Protein AF-A0A5E6NRL9-F1 (afdb_monomer)

Radius of gyration: 18.1 Å; Cα contacts (8 Å, |Δi|>4): 148; chains: 1; bounding box: 45×31×45 Å

Structure (mmCIF, N/CA/C/O backbone):
data_AF-A0A5E6NRL9-F1
#
_entry.id   AF-A0A5E6NRL9-F1
#
loop_
_atom_site.group_PDB
_atom_site.id
_atom_site.type_symbol
_atom_site.label_atom_id
_atom_site.label_alt_id
_atom_site.label_comp_id
_atom_site.label_asym_id
_atom_site.label_entity_id
_atom_site.label_seq_id
_atom_site.pdbx_PDB_ins_code
_atom_site.Cartn_x
_atom_site.Cartn_y
_atom_site.Cartn_z
_atom_site.occupancy
_atom_site.B_iso_or_equiv
_atom_site.auth_seq_id
_atom_site.auth_comp_id
_atom_site.auth_asym_id
_atom_site.auth_atom_id
_atom_site.pdbx_PDB_model_num
ATOM 1 N N . MET A 1 1 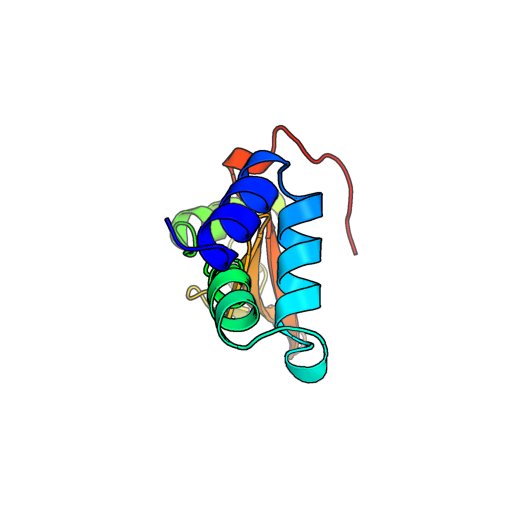? 22.964 -1.434 -18.202 1.00 77.75 1 MET A N 1
ATOM 2 C CA . MET A 1 1 ? 21.501 -1.537 -18.072 1.00 77.75 1 MET A CA 1
ATOM 3 C C . MET A 1 1 ? 20.919 -2.406 -19.168 1.00 77.75 1 MET A C 1
ATOM 5 O O . MET A 1 1 ? 21.261 -2.207 -20.337 1.00 77.75 1 MET A O 1
ATOM 9 N N . THR A 1 2 ? 20.043 -3.341 -18.809 1.00 93.50 2 THR A N 1
ATOM 10 C CA . THR A 1 2 ? 19.304 -4.165 -19.784 1.00 93.50 2 THR A CA 1
ATOM 11 C C . THR A 1 2 ? 18.222 -3.332 -20.488 1.00 93.50 2 THR A C 1
ATOM 13 O O . THR A 1 2 ? 17.948 -2.194 -20.101 1.00 93.50 2 THR A O 1
ATOM 16 N N . ARG A 1 3 ? 17.612 -3.848 -21.566 1.00 94.38 3 ARG A N 1
ATOM 17 C CA . ARG A 1 3 ? 16.513 -3.126 -22.239 1.00 94.38 3 ARG A CA 1
ATOM 18 C C . ARG A 1 3 ? 15.262 -3.028 -21.360 1.00 94.38 3 ARG A C 1
ATOM 20 O O . ARG A 1 3 ? 14.670 -1.957 -21.316 1.00 94.38 3 ARG A O 1
ATOM 27 N N . GLY A 1 4 ? 14.914 -4.096 -20.637 1.00 94.06 4 GLY A N 1
ATOM 28 C CA . GLY A 1 4 ? 13.790 -4.100 -19.698 1.00 94.06 4 GLY A CA 1
ATOM 29 C C . GLY A 1 4 ? 14.001 -3.096 -18.568 1.00 94.06 4 GLY A C 1
ATOM 30 O O . GLY A 1 4 ? 13.107 -2.316 -18.266 1.00 94.06 4 GLY A O 1
ATOM 31 N N . GLU A 1 5 ? 15.223 -3.019 -18.036 1.00 94.62 5 GLU A N 1
ATOM 32 C CA . GLU A 1 5 ? 15.581 -2.068 -16.983 1.00 94.62 5 GLU A CA 1
ATOM 33 C C . GLU A 1 5 ? 15.476 -0.613 -17.468 1.00 94.62 5 GLU A C 1
ATOM 35 O O . GLU A 1 5 ? 14.954 0.236 -16.752 1.00 94.62 5 GLU A O 1
ATOM 40 N N . ARG A 1 6 ? 15.899 -0.317 -18.709 1.00 95.62 6 ARG A N 1
ATOM 41 C CA . ARG A 1 6 ? 15.716 1.020 -19.308 1.00 95.62 6 ARG A CA 1
ATOM 42 C C . ARG A 1 6 ? 14.242 1.393 -19.457 1.00 95.62 6 ARG A C 1
ATOM 44 O O . ARG A 1 6 ? 13.888 2.534 -19.188 1.00 95.62 6 ARG A O 1
ATOM 51 N N . ILE A 1 7 ? 13.397 0.452 -19.882 1.00 94.62 7 ILE A N 1
ATOM 52 C CA . ILE A 1 7 ? 11.949 0.679 -20.008 1.00 94.62 7 ILE A CA 1
ATOM 53 C C . ILE A 1 7 ? 11.336 0.914 -18.625 1.00 94.62 7 ILE A C 1
ATOM 55 O O . ILE A 1 7 ? 10.586 1.870 -18.456 1.00 94.62 7 ILE A O 1
ATOM 59 N N . ARG A 1 8 ? 11.687 0.091 -17.629 1.00 93.94 8 ARG A N 1
ATOM 60 C CA . ARG A 1 8 ? 11.220 0.237 -16.246 1.00 93.94 8 ARG A CA 1
ATOM 61 C C . ARG A 1 8 ? 11.557 1.618 -15.681 1.00 93.94 8 ARG A C 1
ATOM 63 O O . ARG A 1 8 ? 10.650 2.311 -15.237 1.00 93.94 8 ARG A O 1
ATOM 70 N N . LEU A 1 9 ? 12.826 2.032 -15.752 1.00 92.25 9 LEU A N 1
ATOM 71 C CA . LEU A 1 9 ? 13.254 3.340 -15.243 1.00 92.25 9 LEU A CA 1
ATOM 72 C C . LEU A 1 9 ? 12.584 4.499 -15.989 1.00 92.25 9 LEU A C 1
ATOM 74 O O . LEU A 1 9 ? 12.197 5.473 -15.355 1.00 92.25 9 LEU A O 1
ATOM 78 N N . ALA A 1 10 ? 12.381 4.385 -17.305 1.00 94.25 10 ALA A N 1
ATOM 79 C CA . ALA A 1 10 ? 11.649 5.402 -18.058 1.00 94.25 10 ALA A CA 1
ATOM 80 C C . ALA A 1 10 ? 10.188 5.525 -17.586 1.00 94.25 10 ALA A C 1
ATOM 82 O O . ALA A 1 10 ? 9.674 6.631 -17.460 1.00 94.25 10 ALA A O 1
ATOM 83 N N . LEU A 1 11 ? 9.512 4.408 -17.289 1.00 91.62 11 LEU A N 1
ATOM 84 C CA . LEU A 1 11 ? 8.148 4.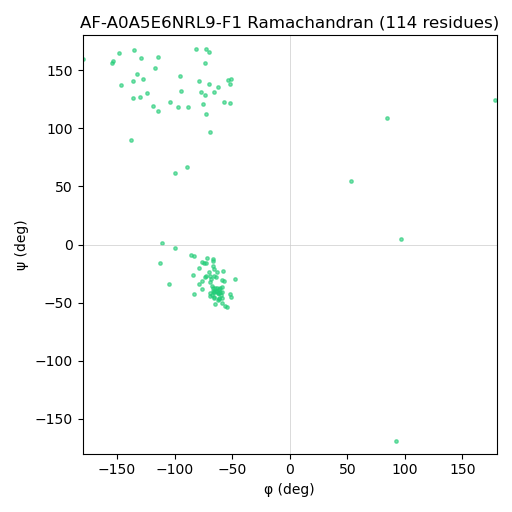430 -16.747 1.00 91.62 11 LEU A CA 1
ATOM 85 C C . LEU A 1 11 ? 8.093 5.021 -15.329 1.00 91.62 11 LEU A C 1
ATOM 87 O O . LEU A 1 11 ? 7.131 5.715 -15.010 1.00 91.62 11 LEU A O 1
ATOM 91 N N . GLU A 1 12 ? 9.112 4.775 -14.501 1.00 86.81 12 GLU A N 1
ATOM 92 C CA . GLU A 1 12 ? 9.256 5.390 -13.173 1.00 86.81 12 GLU A CA 1
ATOM 93 C C . GLU A 1 12 ? 9.476 6.906 -13.270 1.00 86.81 12 GLU A C 1
ATOM 95 O O . GLU A 1 12 ? 8.805 7.666 -12.573 1.00 86.81 12 GLU A O 1
ATOM 100 N N . GLU A 1 13 ? 10.355 7.352 -14.171 1.00 84.31 13 GLU A N 1
ATOM 101 C CA . GLU A 1 13 ? 10.665 8.769 -14.396 1.00 84.31 13 GLU A CA 1
ATOM 102 C C . GLU A 1 13 ? 9.457 9.552 -14.939 1.00 84.31 13 GLU A C 1
ATOM 104 O O . GLU A 1 13 ? 9.212 10.688 -14.533 1.00 84.31 13 GLU A O 1
ATOM 109 N N . LEU A 1 14 ? 8.650 8.930 -15.805 1.00 87.56 14 LEU A N 1
ATOM 110 C CA . LEU A 1 14 ? 7.406 9.509 -16.326 1.00 87.56 14 LEU A CA 1
ATOM 111 C C . LEU A 1 14 ? 6.277 9.578 -15.276 1.00 87.56 14 LEU A C 1
ATOM 113 O O . LEU A 1 14 ? 5.261 10.244 -15.495 1.00 87.56 14 LEU A O 1
ATOM 117 N N . GLY A 1 15 ? 6.445 8.911 -14.133 1.00 78.00 15 GLY A N 1
ATOM 118 C CA . GLY A 1 15 ? 5.603 9.069 -12.955 1.00 78.00 15 GLY A CA 1
ATOM 119 C C . GLY A 1 15 ? 4.414 8.098 -12.838 1.00 78.00 15 GLY A C 1
ATOM 120 O O . GLY A 1 15 ? 4.291 7.120 -13.580 1.00 78.00 15 GLY A O 1
ATOM 121 N N . PRO A 1 16 ? 3.491 8.352 -11.886 1.00 78.44 16 PRO A N 1
ATOM 122 C CA . PRO A 1 16 ? 2.541 7.350 -11.380 1.00 78.44 16 PRO A CA 1
ATOM 123 C C . PRO A 1 16 ? 1.606 6.719 -12.419 1.00 78.44 16 PRO A C 1
ATOM 125 O O . PRO A 1 16 ? 1.199 5.566 -12.271 1.00 78.44 16 PRO A O 1
ATOM 128 N N . ILE A 1 17 ? 1.246 7.463 -13.468 1.00 84.50 17 ILE A N 1
ATOM 129 C CA . ILE A 1 17 ? 0.390 6.959 -14.552 1.00 84.50 17 ILE A CA 1
ATOM 130 C C . ILE A 1 17 ? 1.131 5.879 -15.353 1.00 84.50 17 ILE A C 1
ATOM 132 O O . ILE A 1 17 ? 0.566 4.824 -15.643 1.00 84.50 17 ILE A O 1
ATOM 136 N N . PHE A 1 18 ? 2.406 6.112 -15.665 1.00 88.38 18 PHE A N 1
ATOM 137 C CA . PHE A 1 18 ? 3.234 5.193 -16.442 1.00 88.38 18 PHE A CA 1
ATOM 138 C C . PHE A 1 18 ? 3.699 3.991 -15.618 1.00 88.38 18 PHE A C 1
ATOM 140 O O . PHE A 1 18 ? 3.759 2.882 -16.149 1.00 88.38 18 PHE A O 1
ATOM 147 N N . ILE A 1 19 ? 3.898 4.165 -14.309 1.00 85.19 19 ILE A N 1
ATOM 148 C CA . ILE A 1 19 ? 4.098 3.048 -13.376 1.00 85.19 19 ILE A CA 1
ATOM 149 C C . ILE A 1 19 ? 2.885 2.104 -13.411 1.00 85.19 19 ILE A C 1
ATOM 151 O O . ILE A 1 19 ? 3.053 0.909 -13.643 1.00 85.19 19 ILE A O 1
ATOM 155 N N . LYS A 1 20 ? 1.654 2.625 -13.283 1.00 85.38 20 LYS A N 1
ATOM 156 C CA . LYS A 1 20 ? 0.419 1.815 -13.381 1.00 85.38 20 LYS A CA 1
ATOM 157 C C . LYS A 1 20 ? 0.256 1.127 -14.735 1.00 85.38 20 LYS A C 1
ATOM 159 O O . LYS A 1 20 ? -0.211 -0.012 -14.806 1.00 85.38 20 LYS A O 1
ATOM 164 N N . PHE A 1 21 ? 0.644 1.801 -15.813 1.00 90.75 21 PHE A N 1
ATOM 165 C CA . PHE A 1 21 ? 0.661 1.197 -17.141 1.00 90.75 21 PHE A CA 1
ATOM 166 C C . PHE A 1 21 ? 1.639 0.015 -17.210 1.00 90.75 21 PHE A C 1
ATOM 168 O O . PHE A 1 21 ? 1.256 -1.072 -17.642 1.00 90.75 21 PHE A O 1
ATOM 175 N N . GLY A 1 22 ? 2.865 0.189 -16.710 1.00 92.44 22 GLY A N 1
ATOM 176 C CA . GLY A 1 22 ? 3.865 -0.875 -16.624 1.00 92.44 22 GLY A CA 1
ATOM 177 C C . GLY A 1 22 ? 3.422 -2.050 -15.752 1.00 92.44 22 GLY A C 1
ATOM 178 O O . GLY A 1 22 ? 3.581 -3.199 -16.158 1.00 92.44 22 GLY A O 1
ATOM 179 N N . GLN A 1 23 ? 2.778 -1.776 -14.614 1.00 90.00 23 GLN A N 1
ATOM 180 C CA . GLN A 1 23 ? 2.154 -2.794 -13.763 1.00 90.00 23 GLN A CA 1
ATOM 181 C C . GLN A 1 23 ? 1.087 -3.591 -14.523 1.00 90.00 23 GLN A C 1
ATOM 183 O O . GLN A 1 23 ? 1.066 -4.817 -14.479 1.00 90.00 23 GLN A O 1
ATOM 188 N N . THR A 1 24 ? 0.209 -2.906 -15.259 1.00 91.25 24 THR A N 1
ATOM 189 C CA . THR A 1 24 ? -0.840 -3.565 -16.050 1.00 91.25 24 THR A CA 1
ATOM 190 C C . THR A 1 24 ? -0.220 -4.469 -17.115 1.00 91.25 24 THR A C 1
ATOM 192 O O . THR A 1 24 ? -0.591 -5.637 -17.230 1.00 91.25 24 THR A O 1
ATOM 195 N N . LEU A 1 25 ? 0.780 -3.969 -17.846 1.00 92.31 25 LEU A N 1
ATOM 196 C CA . LEU A 1 25 ? 1.510 -4.752 -18.843 1.00 92.31 25 LEU A CA 1
ATOM 197 C C . LEU A 1 25 ? 2.232 -5.961 -18.240 1.00 92.31 25 LEU A C 1
ATOM 199 O O . LEU A 1 25 ? 2.224 -7.026 -18.851 1.00 92.31 25 LEU A O 1
ATOM 203 N N . SER A 1 26 ? 2.806 -5.847 -17.039 1.00 90.50 26 SER A N 1
ATOM 204 C CA . SER A 1 26 ? 3.550 -6.953 -16.423 1.00 90.50 26 SER A CA 1
ATOM 205 C C . SER A 1 26 ? 2.669 -8.156 -16.061 1.00 90.50 26 SER A C 1
ATOM 207 O O . SER A 1 26 ? 3.191 -9.251 -15.856 1.00 90.50 26 SER A O 1
ATOM 209 N N . THR A 1 27 ? 1.345 -7.975 -15.975 1.00 88.62 27 THR A N 1
ATOM 210 C CA . THR A 1 27 ? 0.380 -9.076 -15.791 1.00 88.62 27 THR A CA 1
ATOM 211 C C . THR A 1 27 ? 0.088 -9.835 -17.089 1.00 88.62 27 THR A C 1
ATOM 213 O O . THR A 1 27 ? -0.333 -10.988 -17.053 1.00 88.62 27 THR A O 1
ATOM 216 N N . ARG A 1 28 ? 0.362 -9.219 -18.246 1.00 91.88 28 ARG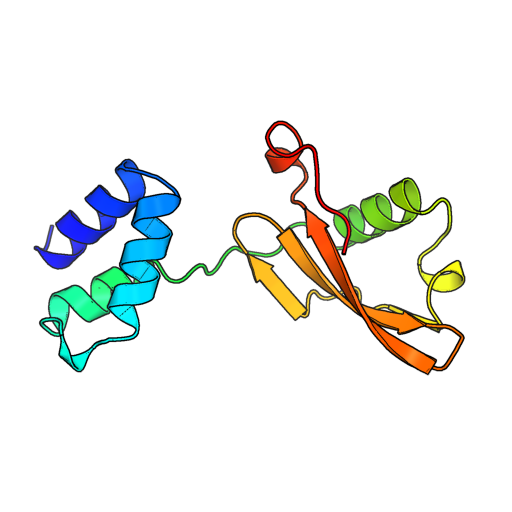 A N 1
ATOM 217 C CA . ARG A 1 28 ? 0.191 -9.787 -19.589 1.00 91.88 28 ARG A CA 1
ATOM 218 C C . ARG A 1 28 ? 1.519 -10.293 -20.137 1.00 91.88 28 ARG A C 1
ATOM 220 O O . ARG A 1 28 ? 2.022 -9.822 -21.156 1.00 91.88 28 ARG A O 1
ATOM 227 N N . ARG A 1 29 ? 2.099 -11.268 -19.433 1.00 83.44 29 ARG A N 1
ATOM 228 C CA . ARG A 1 29 ? 3.386 -11.891 -19.793 1.00 83.44 29 ARG A CA 1
ATOM 229 C C . ARG A 1 29 ? 3.389 -12.519 -21.189 1.00 83.44 29 ARG A C 1
ATOM 231 O O . ARG A 1 29 ? 4.444 -12.636 -21.792 1.00 83.44 29 ARG A O 1
ATOM 238 N N . ASP A 1 30 ? 2.219 -12.858 -21.719 1.00 91.31 30 ASP A N 1
ATOM 239 C CA . ASP A 1 30 ? 2.017 -13.336 -23.089 1.00 91.31 30 ASP A CA 1
ATOM 240 C C . ASP A 1 30 ? 2.321 -12.281 -24.169 1.00 91.31 30 ASP A C 1
ATOM 242 O O . ASP A 1 30 ? 2.584 -12.635 -25.316 1.00 91.31 30 ASP A O 1
ATOM 246 N N . LEU A 1 31 ? 2.299 -10.991 -23.816 1.00 89.50 31 LEU A N 1
ATOM 247 C CA . LEU A 1 31 ? 2.508 -9.871 -24.740 1.00 89.50 31 LEU A CA 1
ATOM 248 C C . LEU A 1 31 ? 3.927 -9.290 -24.692 1.00 89.50 31 LEU A C 1
ATOM 250 O O . LEU A 1 31 ? 4.232 -8.360 -25.442 1.00 89.50 31 LEU A O 1
ATOM 254 N N . LEU A 1 32 ? 4.787 -9.794 -23.806 1.00 92.19 32 LEU A N 1
ATOM 255 C CA . LEU A 1 32 ? 6.102 -9.221 -23.540 1.00 92.19 32 LEU A CA 1
ATOM 256 C C . LEU A 1 32 ? 7.198 -10.281 -23.671 1.00 92.19 32 LEU A C 1
ATOM 258 O O . LEU A 1 32 ? 7.018 -11.410 -23.220 1.00 92.19 32 LEU A O 1
ATOM 262 N N . PRO A 1 33 ? 8.374 -9.918 -24.208 1.00 93.81 33 PRO A N 1
ATOM 263 C CA . PRO A 1 33 ? 9.580 -10.703 -23.993 1.00 93.81 33 PRO A CA 1
ATOM 264 C C . PRO A 1 33 ? 9.827 -10.921 -22.495 1.00 93.81 33 PRO A C 1
ATOM 266 O O . PRO A 1 33 ? 9.624 -10.001 -21.698 1.00 93.81 33 PRO A O 1
ATOM 269 N N . GLU A 1 34 ? 10.292 -12.115 -22.129 1.00 91.56 34 GLU A N 1
ATOM 270 C CA . GLU A 1 34 ? 10.496 -12.540 -20.736 1.00 91.56 34 GLU A CA 1
ATOM 271 C C . GLU A 1 34 ? 11.325 -11.528 -19.929 1.00 91.56 34 GLU A C 1
ATOM 273 O O . GLU A 1 34 ? 10.902 -11.086 -18.862 1.00 91.56 34 GLU A O 1
ATOM 278 N N . ASP A 1 35 ? 12.424 -11.040 -20.510 1.00 93.06 35 ASP A N 1
ATOM 279 C CA . ASP A 1 35 ? 13.325 -10.066 -19.888 1.00 93.06 35 ASP A CA 1
ATOM 280 C C . ASP A 1 35 ? 12.677 -8.696 -19.621 1.00 93.06 35 ASP A C 1
ATOM 282 O O . ASP A 1 35 ? 13.080 -7.980 -18.706 1.00 93.06 35 ASP A O 1
ATOM 286 N N . ILE A 1 36 ? 11.672 -8.310 -20.413 1.00 94.12 36 ILE A N 1
ATOM 287 C CA . ILE A 1 36 ? 10.906 -7.075 -20.200 1.00 94.12 36 ILE A CA 1
ATOM 288 C C . ILE A 1 36 ? 9.807 -7.323 -19.167 1.00 94.12 36 ILE A C 1
ATOM 290 O O . ILE A 1 36 ? 9.614 -6.494 -18.282 1.00 94.12 36 ILE A O 1
ATOM 294 N N . GLY A 1 37 ? 9.110 -8.458 -19.252 1.00 93.19 37 GLY A N 1
ATOM 295 C CA . GLY A 1 37 ? 8.074 -8.839 -18.292 1.00 93.19 37 GLY A CA 1
ATOM 296 C C . GLY A 1 37 ? 8.602 -8.937 -16.859 1.00 93.19 37 GLY A C 1
ATOM 297 O O . GLY A 1 37 ? 7.943 -8.459 -15.937 1.00 93.19 37 GLY A O 1
ATOM 298 N N . ASP A 1 38 ? 9.804 -9.487 -16.676 1.00 92.62 38 ASP A N 1
ATOM 299 C CA . ASP A 1 38 ? 10.475 -9.562 -15.373 1.00 92.62 38 ASP A CA 1
ATOM 300 C C . ASP A 1 38 ? 10.845 -8.193 -14.810 1.00 92.62 38 ASP A C 1
ATOM 302 O O . ASP A 1 38 ? 10.653 -7.939 -13.622 1.00 92.62 38 ASP A O 1
ATOM 306 N N . GLU A 1 39 ? 11.336 -7.283 -15.648 1.00 94.06 39 GLU A N 1
ATOM 307 C CA . GLU A 1 39 ? 11.643 -5.924 -15.206 1.00 94.06 39 GLU A CA 1
ATOM 308 C C . GLU A 1 39 ? 10.366 -5.142 -14.886 1.00 94.06 39 GLU A C 1
ATOM 310 O O . GLU A 1 39 ? 10.283 -4.521 -13.831 1.00 94.06 39 GLU A O 1
ATOM 315 N N . LEU A 1 40 ? 9.323 -5.218 -15.718 1.00 92.31 40 LEU A N 1
ATOM 316 C CA . LEU A 1 40 ? 8.051 -4.552 -15.420 1.00 92.31 40 LEU A CA 1
ATOM 317 C C . LEU A 1 40 ? 7.352 -5.143 -14.189 1.00 92.31 40 LEU A C 1
ATOM 319 O O . LEU A 1 40 ? 6.646 -4.417 -13.496 1.00 92.31 40 LEU A O 1
ATOM 323 N N . ALA A 1 41 ? 7.572 -6.419 -13.862 1.00 90.00 41 ALA A N 1
ATOM 324 C CA . ALA A 1 41 ? 7.058 -7.007 -12.626 1.00 90.00 41 ALA A CA 1
ATOM 325 C C . ALA A 1 41 ? 7.647 -6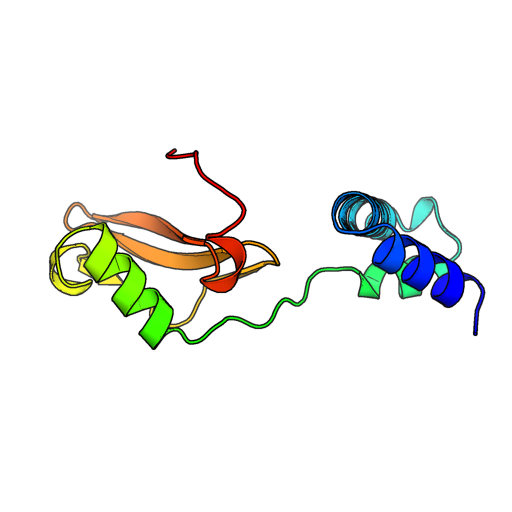.343 -11.371 1.00 90.00 41 ALA A C 1
ATOM 327 O O . ALA A 1 41 ? 6.992 -6.329 -10.336 1.00 90.00 41 ALA A O 1
ATOM 328 N N . LYS A 1 42 ? 8.830 -5.722 -11.460 1.00 89.06 42 LYS A N 1
ATOM 329 C CA . LYS A 1 42 ? 9.411 -4.932 -10.360 1.00 89.06 42 LYS A CA 1
ATOM 330 C C . LYS A 1 42 ? 8.703 -3.593 -10.140 1.00 89.06 42 LYS A C 1
ATOM 332 O O . LYS A 1 42 ? 8.894 -2.992 -9.093 1.00 89.06 42 LYS A O 1
ATOM 337 N N . LEU A 1 43 ? 7.892 -3.130 -11.101 1.00 85.44 43 LEU A N 1
ATOM 338 C CA . LEU A 1 43 ? 7.007 -1.975 -10.905 1.00 85.44 43 LEU A CA 1
ATOM 339 C C . LEU A 1 43 ? 5.805 -2.316 -10.032 1.00 85.44 43 LEU A C 1
ATOM 341 O O . LEU A 1 43 ? 5.107 -1.396 -9.605 1.00 85.44 43 LEU A O 1
ATOM 345 N N . GLN A 1 44 ? 5.508 -3.605 -9.824 1.00 83.12 44 GLN A N 1
ATOM 346 C CA . GLN A 1 44 ? 4.442 -4.002 -8.914 1.00 83.12 44 GLN A CA 1
ATOM 347 C C . GLN A 1 44 ? 4.737 -3.410 -7.543 1.00 83.12 44 GLN A C 1
ATOM 349 O O . GLN A 1 44 ? 5.821 -3.579 -6.990 1.00 83.12 44 GLN A O 1
ATOM 354 N N . ASP A 1 45 ? 3.774 -2.633 -7.059 1.00 67.94 45 ASP A N 1
ATOM 355 C CA . ASP A 1 45 ? 3.937 -1.772 -5.899 1.00 67.94 45 ASP A CA 1
ATOM 356 C C . ASP A 1 45 ? 4.061 -2.648 -4.647 1.00 67.94 45 ASP A C 1
ATOM 358 O O . ASP A 1 45 ? 3.065 -3.0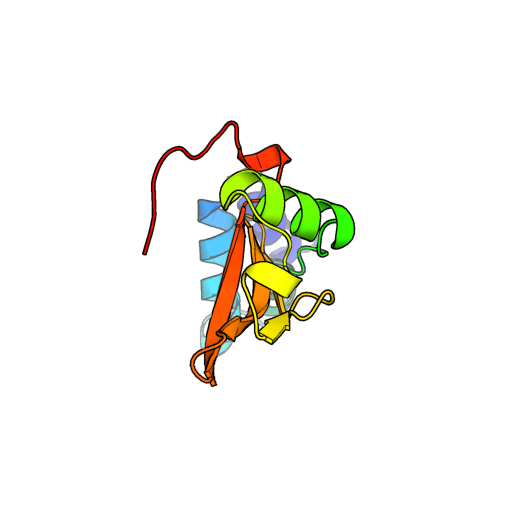80 -4.075 1.00 67.94 45 ASP A O 1
ATOM 362 N N . SER A 1 46 ? 5.284 -2.925 -4.205 1.00 61.31 46 SER A N 1
ATOM 363 C CA . SER A 1 46 ? 5.540 -3.331 -2.826 1.00 61.31 46 SER A CA 1
ATOM 364 C C . SER A 1 46 ? 5.787 -2.065 -2.015 1.00 61.31 46 SER A C 1
ATOM 366 O O . SER A 1 46 ? 6.911 -1.791 -1.593 1.00 61.31 46 SER A O 1
ATOM 368 N N . CYS A 1 47 ? 4.746 -1.243 -1.862 1.00 68.94 47 CYS A N 1
ATOM 369 C CA . CYS A 1 47 ? 4.836 -0.051 -1.035 1.00 68.94 47 CYS A CA 1
ATOM 370 C C . CYS A 1 47 ? 4.850 -0.506 0.428 1.00 68.94 47 CYS A C 1
ATOM 372 O O . CYS A 1 47 ? 3.841 -1.042 0.889 1.00 68.94 47 CYS A O 1
ATOM 374 N N . PRO A 1 48 ? 5.954 -0.340 1.174 1.00 78.38 48 PRO A N 1
ATOM 375 C CA . PRO A 1 48 ? 5.988 -0.760 2.567 1.00 78.38 48 PRO A CA 1
ATOM 376 C C . PRO A 1 48 ? 4.949 0.037 3.346 1.00 78.38 48 PRO A C 1
ATOM 378 O O . PRO A 1 48 ? 4.844 1.251 3.158 1.00 78.38 48 PRO A O 1
ATOM 381 N N . ALA A 1 49 ? 4.177 -0.628 4.205 1.00 86.31 49 ALA A N 1
ATOM 382 C CA . ALA A 1 49 ? 3.246 0.057 5.090 1.00 86.31 49 ALA A CA 1
ATOM 383 C C . ALA A 1 49 ? 3.945 1.190 5.854 1.00 86.31 49 ALA A C 1
ATOM 385 O O . ALA A 1 49 ? 5.115 1.077 6.221 1.00 86.31 49 ALA A O 1
ATOM 386 N N . PHE A 1 50 ? 3.232 2.299 6.039 1.00 88.62 50 PHE A N 1
ATOM 387 C CA . PHE A 1 50 ? 3.687 3.313 6.978 1.00 88.62 50 PHE A CA 1
ATOM 388 C C . PHE A 1 50 ? 3.283 2.891 8.393 1.00 88.62 50 PHE A C 1
ATOM 390 O O . PHE A 1 50 ? 2.515 1.945 8.573 1.00 88.62 50 PHE A O 1
ATOM 397 N N . ASP A 1 51 ? 3.830 3.578 9.391 1.00 93.94 51 ASP A N 1
ATOM 398 C CA . ASP A 1 51 ? 3.660 3.207 10.792 1.00 93.94 51 ASP A CA 1
ATOM 399 C C . ASP A 1 51 ? 2.178 3.019 11.175 1.00 93.94 51 ASP A C 1
ATOM 401 O O . ASP A 1 51 ? 1.345 3.917 11.019 1.00 93.94 51 ASP A O 1
ATOM 405 N N . SER A 1 52 ? 1.836 1.827 11.667 1.00 93.25 52 SER A N 1
ATOM 406 C CA . SER A 1 52 ? 0.451 1.468 11.986 1.00 93.25 52 SER A CA 1
ATOM 407 C C . SER A 1 52 ? -0.098 2.229 13.190 1.00 93.25 52 SER A C 1
ATOM 409 O O . SER A 1 52 ? -1.305 2.460 13.267 1.00 93.25 52 SER A O 1
ATOM 411 N N . ILE A 1 53 ? 0.764 2.665 14.115 1.00 95.62 53 ILE A N 1
ATOM 412 C CA . ILE A 1 53 ? 0.351 3.503 15.247 1.00 95.62 53 ILE A CA 1
ATOM 413 C C . ILE A 1 53 ? -0.043 4.894 14.742 1.00 95.62 53 ILE A C 1
ATOM 415 O O . ILE A 1 53 ? -1.084 5.424 15.132 1.00 95.62 53 ILE A O 1
ATOM 419 N N . GLN A 1 54 ? 0.724 5.452 13.805 1.00 94.44 54 GLN A N 1
ATOM 420 C CA . GLN A 1 54 ? 0.368 6.677 13.101 1.00 94.44 54 GLN A CA 1
ATOM 421 C C . GLN A 1 54 ? -0.955 6.515 12.339 1.00 94.44 54 GLN A C 1
ATOM 423 O O . GLN A 1 54 ? -1.811 7.396 12.415 1.00 94.44 54 GLN A O 1
ATOM 428 N N . ALA A 1 55 ? -1.161 5.391 11.647 1.00 92.00 55 ALA A N 1
ATOM 429 C CA . ALA A 1 55 ? -2.413 5.112 10.946 1.00 92.00 55 ALA A CA 1
ATOM 430 C C . ALA A 1 55 ? -3.614 5.058 11.897 1.00 92.00 55 ALA A C 1
ATOM 432 O O . ALA A 1 55 ? -4.628 5.702 11.624 1.00 92.00 55 ALA A O 1
AT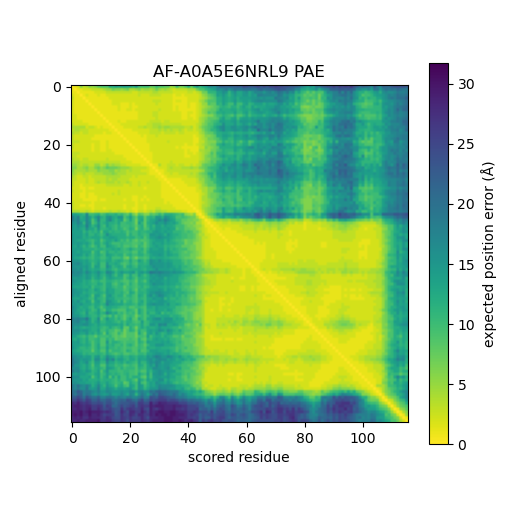OM 433 N N . LYS A 1 56 ? -3.478 4.363 13.034 1.00 93.94 56 LYS A N 1
ATOM 434 C CA . LYS A 1 56 ? -4.480 4.341 14.106 1.00 93.94 56 LYS A CA 1
ATOM 435 C C . LYS A 1 56 ? -4.812 5.761 14.565 1.00 93.94 56 LYS A C 1
ATOM 437 O O . LYS A 1 56 ? -5.969 6.162 14.487 1.00 93.94 56 LYS A O 1
ATOM 442 N N . ALA A 1 57 ? -3.806 6.556 14.928 1.00 93.69 57 ALA A N 1
ATOM 443 C CA . ALA A 1 57 ? -4.010 7.934 15.373 1.00 93.69 57 ALA A CA 1
ATOM 444 C C . ALA A 1 57 ? -4.717 8.804 14.314 1.00 93.69 57 ALA A C 1
ATOM 446 O O . ALA A 1 57 ? -5.548 9.646 14.646 1.00 93.69 57 ALA A O 1
ATOM 447 N N . MET A 1 58 ? -4.428 8.595 13.024 1.00 92.88 58 MET A N 1
ATOM 448 C CA . MET A 1 58 ? -5.102 9.301 11.929 1.00 92.88 58 MET A CA 1
ATOM 449 C C . MET A 1 58 ? -6.581 8.923 11.803 1.00 92.88 58 MET A C 1
ATOM 451 O O . MET A 1 58 ? -7.386 9.797 11.480 1.00 92.88 58 MET A O 1
ATOM 455 N N . ILE A 1 59 ? -6.939 7.655 12.026 1.00 92.38 59 ILE A N 1
ATOM 456 C CA . ILE A 1 59 ? -8.337 7.200 12.048 1.00 92.38 59 ILE A CA 1
ATOM 457 C C . ILE A 1 59 ? -9.061 7.863 13.214 1.00 92.38 59 ILE A C 1
ATOM 459 O O . ILE A 1 59 ? -10.090 8.500 13.004 1.00 92.38 59 ILE A O 1
ATOM 463 N N . GLU A 1 60 ? -8.485 7.771 14.413 1.00 93.44 60 GLU A N 1
ATOM 464 C CA . GLU A 1 60 ? -9.091 8.288 15.640 1.00 93.44 60 GLU A CA 1
ATOM 465 C C . GLU A 1 60 ? -9.310 9.802 15.568 1.00 93.44 60 GLU A C 1
ATOM 467 O O . GLU A 1 60 ? -10.386 10.296 15.894 1.00 93.44 60 GLU A O 1
ATOM 472 N N . ALA A 1 61 ? -8.333 10.537 15.031 1.00 90.25 61 ALA A N 1
ATOM 473 C CA . ALA A 1 61 ? -8.456 11.974 14.806 1.00 90.25 61 ALA A CA 1
ATOM 474 C C . ALA A 1 61 ? -9.481 12.340 13.717 1.00 90.25 61 ALA A C 1
ATOM 476 O O . ALA A 1 61 ? -10.057 13.423 13.765 1.00 90.25 61 ALA A O 1
ATOM 477 N N . SER A 1 62 ? -9.691 11.481 12.712 1.00 88.88 62 SER A N 1
ATOM 478 C CA . SER A 1 62 ? -10.627 11.763 11.611 1.00 88.88 62 SER A CA 1
ATOM 479 C C . SER A 1 62 ? -12.076 11.412 11.956 1.00 88.88 62 SER A C 1
ATOM 481 O O . SER A 1 62 ? -12.987 11.985 11.365 1.00 88.88 62 SER A O 1
ATOM 483 N N . LEU A 1 63 ? -12.283 10.462 12.872 1.00 87.25 63 LEU A N 1
ATOM 484 C CA . LEU A 1 63 ? -13.598 9.937 13.259 1.00 87.25 63 LEU A CA 1
ATOM 485 C C . LEU A 1 63 ? -14.028 10.333 14.682 1.00 87.25 63 LEU A C 1
ATOM 487 O O . LEU A 1 63 ? -15.116 9.949 15.096 1.00 87.25 63 LEU A O 1
ATOM 491 N N . ASP A 1 64 ? -13.200 11.104 15.393 1.00 90.25 64 ASP A N 1
ATOM 492 C CA . ASP A 1 64 ? -13.450 11.615 16.750 1.00 90.25 64 ASP A CA 1
ATOM 493 C C . ASP A 1 64 ? -13.812 10.509 17.761 1.00 90.25 64 ASP A C 1
ATOM 495 O O . ASP A 1 64 ? -14.848 10.531 18.423 1.00 90.25 64 ASP A O 1
ATOM 499 N N . GLY A 1 65 ? -12.950 9.493 17.858 1.00 91.25 65 GLY A N 1
ATOM 500 C CA . GLY A 1 65 ? -13.118 8.369 18.782 1.00 91.25 65 GLY A CA 1
ATOM 501 C C . GLY A 1 65 ? -11.973 7.366 18.693 1.00 91.25 65 GLY A C 1
ATOM 502 O O . GLY A 1 65 ? -11.260 7.332 17.694 1.00 91.25 65 GLY A O 1
ATOM 503 N N . THR A 1 66 ? -11.772 6.539 19.723 1.00 95.50 66 THR A N 1
ATOM 504 C CA . THR A 1 66 ? -10.730 5.498 19.680 1.00 95.50 66 THR A CA 1
ATOM 505 C C . THR A 1 66 ? -11.142 4.341 18.771 1.00 95.50 66 THR A C 1
ATOM 507 O O . THR A 1 66 ? -12.332 4.085 18.579 1.00 95.50 66 THR A O 1
ATOM 510 N N . THR A 1 67 ? -10.188 3.578 18.234 1.00 91.75 67 THR A N 1
ATOM 511 C CA . THR A 1 67 ? -10.525 2.416 17.384 1.00 91.75 67 THR A CA 1
ATOM 512 C C . THR A 1 67 ? -11.427 1.397 18.084 1.00 91.75 67 THR A C 1
ATOM 514 O O . THR A 1 67 ? -12.265 0.783 17.436 1.00 91.75 67 THR A O 1
ATOM 517 N N . GLU A 1 68 ? -11.306 1.262 19.404 1.00 94.38 68 GLU A N 1
ATOM 518 C CA . GLU A 1 68 ? -12.116 0.381 20.250 1.00 94.38 68 GLU A CA 1
ATOM 519 C C . GLU A 1 68 ? -13.542 0.918 20.459 1.00 94.38 68 GLU A C 1
ATOM 521 O O . GLU A 1 68 ? -14.479 0.151 20.668 1.00 94.38 68 GLU A O 1
ATOM 526 N N . GLN A 1 69 ? -13.729 2.240 20.403 1.00 95.19 69 GLN A N 1
ATOM 527 C CA . GLN A 1 69 ? -15.059 2.854 20.408 1.00 95.19 69 GLN A CA 1
ATOM 528 C C . GLN A 1 69 ? -15.730 2.716 19.041 1.00 95.19 69 GLN A C 1
ATOM 530 O O . GLN A 1 69 ? -16.931 2.467 18.968 1.00 95.19 69 GLN A O 1
ATOM 535 N N . LEU A 1 70 ? -14.957 2.848 17.963 1.00 91.12 70 LEU A N 1
ATOM 536 C CA . LEU A 1 70 ? -15.451 2.845 16.586 1.00 91.12 70 LEU A CA 1
ATOM 537 C C . LEU A 1 70 ? -15.741 1.431 16.054 1.00 91.12 70 LEU A C 1
ATOM 539 O O . LEU A 1 70 ? -16.683 1.243 15.282 1.00 91.12 70 LEU A O 1
ATOM 543 N N . PHE A 1 71 ? -14.960 0.435 16.476 1.00 95.94 71 PHE A N 1
ATOM 544 C CA . PHE A 1 71 ? -15.008 -0.936 15.969 1.00 95.94 71 PHE A CA 1
ATOM 545 C C . PHE A 1 71 ? -15.021 -1.953 17.115 1.00 95.94 71 PHE A C 1
ATOM 547 O O . PHE A 1 71 ? -14.379 -1.755 18.144 1.00 95.94 71 PHE A O 1
ATOM 554 N N . SER A 1 72 ? -15.708 -3.080 16.920 1.00 97.25 72 SER A N 1
ATOM 555 C CA . SER A 1 72 ? -15.646 -4.220 17.846 1.00 97.25 72 SER A CA 1
ATOM 556 C C . SER A 1 72 ? -14.312 -4.964 17.742 1.00 97.25 72 SER A C 1
ATOM 558 O O . SER A 1 72 ? -13.842 -5.554 18.715 1.00 97.25 72 SER A O 1
ATOM 560 N N . LYS A 1 73 ? -13.676 -4.903 16.568 1.00 97.06 73 LYS A N 1
ATOM 561 C CA . LYS A 1 73 ? -12.326 -5.400 16.310 1.00 97.06 73 LYS A CA 1
ATOM 562 C C . LYS A 1 73 ? -11.642 -4.504 15.280 1.00 97.06 73 LYS A C 1
ATOM 564 O O . LYS A 1 73 ? -12.253 -4.165 14.275 1.00 97.06 73 LYS A O 1
ATOM 569 N N . PHE A 1 74 ? -10.375 -4.165 15.490 1.00 95.50 74 PHE A N 1
ATOM 570 C CA . PHE A 1 74 ? -9.553 -3.439 14.520 1.00 95.50 74 PHE A CA 1
ATOM 571 C C . PHE A 1 74 ? -8.170 -4.086 14.450 1.00 95.50 74 PHE A C 1
ATOM 573 O O . PHE A 1 74 ? -7.523 -4.235 15.487 1.00 95.50 74 PHE A O 1
ATOM 580 N N . GLU A 1 75 ? -7.719 -4.469 13.254 1.00 96.81 75 GLU A N 1
ATOM 581 C CA . GLU A 1 75 ? -6.382 -5.036 13.078 1.00 96.81 75 GLU A CA 1
ATOM 582 C C . GLU A 1 75 ? -5.343 -3.945 12.836 1.00 96.81 75 GLU A C 1
ATOM 584 O O . GLU A 1 75 ? -5.379 -3.203 11.850 1.00 96.81 75 GLU A O 1
ATOM 589 N N . LEU A 1 76 ? -4.386 -3.866 13.762 1.00 95.12 76 LEU A N 1
ATOM 590 C CA . LEU A 1 76 ? -3.294 -2.903 13.688 1.00 95.12 76 LEU A CA 1
ATOM 591 C C . LEU A 1 76 ? -2.323 -3.234 12.552 1.00 95.12 76 LEU A C 1
ATOM 593 O O . LEU A 1 76 ? -1.763 -2.326 11.948 1.00 95.12 76 LEU A O 1
ATOM 597 N N . GLU A 1 77 ? -2.137 -4.511 12.232 1.00 94.75 77 GLU A N 1
ATOM 598 C CA . GLU A 1 77 ? -1.360 -4.901 11.060 1.00 94.75 77 GLU A CA 1
ATOM 599 C C . GLU A 1 77 ? -2.171 -4.631 9.781 1.00 94.75 77 GLU A C 1
ATOM 601 O O . GLU A 1 77 ? -3.334 -5.041 9.684 1.00 94.75 77 GLU A O 1
ATOM 606 N N . PRO A 1 78 ? -1.601 -3.923 8.792 1.00 92.94 78 PRO A N 1
ATOM 607 C CA . PRO A 1 78 ? -2.307 -3.610 7.563 1.00 92.94 78 PRO A CA 1
ATOM 608 C C . PRO A 1 78 ? -2.502 -4.873 6.722 1.00 92.94 78 PRO A C 1
ATOM 610 O O . PRO A 1 78 ? -1.585 -5.668 6.525 1.00 92.94 78 PRO A O 1
ATOM 613 N N . LEU A 1 79 ? -3.693 -5.010 6.143 1.00 92.12 79 LEU A N 1
ATOM 614 C CA . LEU A 1 79 ? -3.997 -6.041 5.152 1.00 92.12 79 LEU A CA 1
ATOM 615 C C . LEU A 1 79 ? -3.199 -5.823 3.862 1.00 92.12 79 LEU A C 1
ATOM 617 O O . LEU A 1 79 ? -2.744 -6.773 3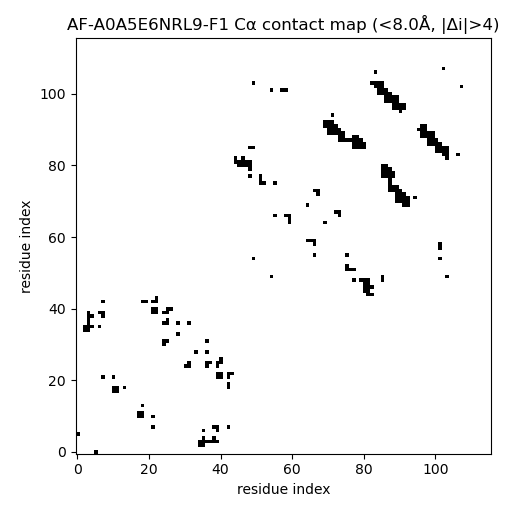.232 1.00 92.12 79 LEU A O 1
ATOM 621 N N . ALA A 1 80 ? -3.081 -4.564 3.442 1.00 86.56 80 ALA A N 1
ATOM 622 C CA . ALA A 1 80 ? -2.388 -4.184 2.222 1.00 86.56 80 ALA A CA 1
ATOM 623 C C . ALA A 1 80 ? -1.864 -2.751 2.315 1.00 86.56 80 ALA A C 1
ATOM 625 O O . ALA A 1 80 ? -2.416 -1.905 3.026 1.00 86.56 80 ALA A O 1
ATOM 626 N N . SER A 1 81 ? -0.832 -2.453 1.532 1.00 85.88 81 SER A N 1
ATOM 627 C CA . SER A 1 81 ? -0.328 -1.097 1.368 1.00 85.88 81 SER A CA 1
ATOM 628 C C . SER A 1 81 ? -0.038 -0.802 -0.094 1.00 85.88 81 SER A C 1
ATOM 630 O O . SER A 1 81 ? 0.424 -1.659 -0.842 1.00 85.88 81 SER A O 1
ATOM 632 N N . ALA A 1 82 ? -0.356 0.420 -0.498 1.00 80.44 82 ALA A N 1
ATOM 633 C CA . ALA A 1 82 ? -0.151 0.933 -1.837 1.00 80.44 82 ALA A CA 1
ATOM 634 C C . ALA A 1 82 ? 0.448 2.342 -1.765 1.00 80.44 82 ALA A C 1
ATOM 636 O O . ALA A 1 82 ? 0.433 3.012 -0.724 1.00 80.44 82 ALA A O 1
ATOM 637 N N . SER A 1 83 ? 0.919 2.823 -2.908 1.00 76.00 83 SER A N 1
ATOM 638 C CA . SER A 1 83 ? 1.490 4.159 -3.114 1.00 76.00 83 SER A CA 1
ATOM 639 C C . SER A 1 83 ? 0.673 5.325 -2.546 1.00 76.00 83 SER A C 1
ATOM 641 O O . SER A 1 83 ? 1.252 6.340 -2.173 1.00 76.00 83 SER A O 1
ATOM 643 N N . ILE A 1 84 ? -0.657 5.217 -2.456 1.00 81.56 84 ILE A N 1
ATOM 644 C CA . ILE A 1 84 ? -1.527 6.315 -1.986 1.00 81.56 84 ILE A CA 1
ATOM 645 C C . ILE A 1 84 ? -2.045 6.080 -0.567 1.00 81.56 84 ILE A C 1
ATOM 647 O O . ILE A 1 84 ? -2.261 7.031 0.183 1.00 81.56 84 ILE A O 1
ATOM 651 N N . ALA A 1 85 ? -2.294 4.831 -0.200 1.00 87.25 85 ALA A N 1
ATOM 652 C CA . ALA A 1 85 ? -2.997 4.496 1.024 1.00 87.25 85 ALA A CA 1
ATOM 653 C C . ALA A 1 85 ? -2.593 3.116 1.518 1.00 87.25 85 ALA A C 1
ATOM 655 O O . ALA A 1 85 ? -2.188 2.263 0.728 1.00 87.25 85 ALA A O 1
ATOM 656 N N . GLN A 1 86 ? -2.787 2.891 2.809 1.00 89.81 86 GLN A N 1
ATOM 657 C CA . GLN A 1 86 ? -2.777 1.555 3.382 1.00 89.81 86 GLN A CA 1
ATOM 658 C C . GLN A 1 86 ? -4.153 1.184 3.909 1.00 89.81 86 GLN A C 1
ATOM 660 O O . GLN A 1 86 ? -5.027 2.038 4.075 1.00 89.81 86 GLN A O 1
ATOM 665 N N . VAL A 1 87 ? -4.350 -0.109 4.098 1.00 92.69 87 VAL A N 1
ATOM 666 C CA . VAL A 1 87 ? -5.654 -0.715 4.291 1.00 92.69 87 VAL A CA 1
ATOM 667 C C . VAL A 1 87 ? -5.608 -1.617 5.515 1.00 92.69 87 VAL A C 1
ATOM 669 O O . VAL A 1 87 ? -4.761 -2.502 5.583 1.00 92.69 87 VAL A O 1
ATOM 672 N N . HIS A 1 88 ? -6.527 -1.412 6.453 1.00 94.25 88 HIS A N 1
ATOM 673 C CA . HIS A 1 88 ? -6.693 -2.224 7.659 1.00 94.25 88 HIS A CA 1
ATOM 674 C C . HIS A 1 88 ? -8.056 -2.909 7.643 1.00 94.25 88 HIS A C 1
ATOM 676 O O . HIS A 1 88 ? -9.009 -2.399 7.051 1.00 94.25 88 HIS A O 1
ATOM 682 N N . THR A 1 89 ? -8.151 -4.059 8.300 1.00 96.12 89 THR A N 1
ATOM 683 C CA . THR A 1 89 ? -9.431 -4.749 8.497 1.00 96.12 89 THR A CA 1
ATOM 684 C C . THR A 1 89 ? -10.020 -4.371 9.846 1.00 96.12 89 THR A C 1
ATOM 686 O O . THR A 1 89 ? -9.297 -4.146 10.818 1.00 96.12 89 THR A O 1
ATOM 689 N N . ALA A 1 90 ? -11.342 -4.281 9.903 1.00 95.12 90 ALA A N 1
ATOM 690 C CA . ALA A 1 90 ? -12.067 -4.031 11.133 1.00 95.12 90 ALA A CA 1
ATOM 691 C C . ALA A 1 90 ? -13.434 -4.719 11.101 1.00 95.12 90 ALA A C 1
ATOM 693 O O . ALA A 1 90 ? -13.916 -5.127 10.046 1.00 95.12 90 ALA A O 1
ATOM 694 N N . VAL A 1 91 ? -14.061 -4.832 12.265 1.00 96.88 91 VAL A N 1
ATOM 695 C CA . VAL A 1 91 ? -15.431 -5.315 12.423 1.00 96.88 91 VAL A CA 1
ATOM 696 C C . VAL A 1 91 ? -16.218 -4.247 13.163 1.00 96.88 91 VAL A C 1
ATOM 698 O O . VAL A 1 91 ? -15.771 -3.742 14.195 1.00 96.88 91 VAL A O 1
ATOM 701 N N . THR A 1 92 ? -17.382 -3.865 12.650 1.00 94.56 92 THR A N 1
ATOM 702 C CA . THR A 1 92 ? -18.253 -2.890 13.322 1.00 94.56 92 THR A CA 1
ATOM 703 C C . THR A 1 92 ? -18.867 -3.500 14.586 1.00 94.56 92 THR A C 1
ATOM 705 O O . THR A 1 92 ? -18.871 -4.717 14.782 1.00 94.56 92 THR A O 1
ATOM 708 N N . HIS A 1 93 ? -19.440 -2.677 15.468 1.00 93.56 93 HIS A N 1
ATOM 709 C CA . HIS A 1 93 ? -20.218 -3.189 16.612 1.00 93.56 93 HIS A CA 1
ATOM 710 C C . HIS A 1 93 ? -21.511 -3.907 16.201 1.00 93.56 93 HIS A C 1
ATOM 712 O O . HIS A 1 93 ? -22.098 -4.618 17.011 1.00 93.56 93 HIS A O 1
ATOM 718 N N . GLN A 1 94 ? -21.943 -3.747 14.946 1.00 94.50 94 GLN A N 1
ATOM 719 C CA . GLN A 1 94 ? -23.082 -4.467 14.370 1.00 94.50 94 GLN A CA 1
ATOM 720 C C . GLN A 1 94 ? -22.680 -5.838 13.796 1.00 94.50 94 GLN A C 1
ATOM 722 O O . GLN A 1 94 ? -23.553 -6.647 13.495 1.00 94.50 94 GLN A O 1
ATOM 727 N N . GLY A 1 95 ? -21.374 -6.127 13.715 1.00 94.38 95 GLY A N 1
ATOM 728 C CA . GLY A 1 95 ? -20.828 -7.392 13.221 1.00 94.38 95 GLY A CA 1
ATOM 729 C C . GLY A 1 95 ? -20.397 -7.374 11.754 1.00 94.38 95 GLY A C 1
ATOM 730 O O . GLY A 1 95 ? -19.992 -8.416 11.245 1.00 94.38 95 GLY A O 1
ATOM 731 N N . ASP A 1 96 ? -20.449 -6.226 11.077 1.00 95.00 96 ASP A N 1
ATOM 732 C CA . ASP A 1 96 ? -20.046 -6.123 9.673 1.00 95.00 96 ASP A CA 1
ATOM 733 C C . ASP A 1 96 ? -18.522 -6.103 9.538 1.00 95.00 96 ASP A C 1
ATOM 735 O O . ASP A 1 96 ? -17.844 -5.306 10.192 1.00 95.00 96 ASP A O 1
ATOM 739 N N . GLU A 1 97 ? -17.982 -6.936 8.650 1.00 95.75 97 GLU A N 1
ATOM 740 C CA . GLU A 1 97 ? -16.577 -6.874 8.249 1.00 95.75 97 GLU A CA 1
ATOM 741 C C . GLU A 1 97 ? -16.359 -5.693 7.299 1.00 95.75 97 GLU A C 1
ATOM 743 O O . GLU A 1 97 ? -16.968 -5.602 6.231 1.00 95.75 97 GLU A O 1
ATOM 748 N N . VAL A 1 98 ? -15.475 -4.777 7.688 1.00 93.44 98 VAL A N 1
ATOM 749 C CA . VAL A 1 98 ? -15.187 -3.552 6.944 1.00 93.44 98 VAL A CA 1
ATOM 750 C C . VAL A 1 98 ? -13.693 -3.372 6.725 1.00 93.44 98 VAL A C 1
ATOM 752 O O . VAL A 1 98 ? -12.837 -3.934 7.413 1.00 93.44 98 VAL A O 1
ATOM 755 N N . VAL A 1 99 ? -13.379 -2.540 5.739 1.00 92.81 99 VAL A N 1
ATOM 756 C CA . VAL A 1 99 ? -12.016 -2.221 5.346 1.00 92.81 99 VAL A CA 1
ATOM 757 C C . VAL A 1 99 ? -11.792 -0.725 5.528 1.00 92.81 99 VAL A C 1
ATOM 759 O O . VAL A 1 99 ? -12.459 0.093 4.899 1.00 92.81 99 VAL A O 1
ATOM 762 N N . VAL A 1 100 ? -10.836 -0.359 6.378 1.00 93.06 100 VAL A N 1
ATOM 763 C CA . VAL A 1 100 ? -10.490 1.035 6.663 1.00 93.06 100 VAL A CA 1
ATOM 764 C C . VAL A 1 100 ? -9.293 1.422 5.808 1.00 93.06 100 VAL A C 1
ATOM 766 O O . VAL A 1 100 ? -8.215 0.841 5.931 1.00 93.06 100 VAL A O 1
ATOM 769 N N . LYS A 1 101 ? -9.472 2.406 4.923 1.00 92.19 101 LYS A N 1
ATOM 770 C CA . LYS A 1 101 ? -8.423 2.899 4.024 1.00 92.19 101 LYS A CA 1
ATOM 771 C C . LYS A 1 101 ? -7.885 4.240 4.515 1.00 92.19 101 LYS A C 1
ATOM 773 O O . LYS A 1 101 ? -8.625 5.213 4.608 1.00 92.19 101 LYS A O 1
ATOM 778 N N . ILE A 1 102 ? -6.579 4.308 4.757 1.00 91.31 102 ILE A N 1
ATOM 779 C CA . ILE A 1 102 ? -5.901 5.491 5.284 1.00 91.31 102 ILE A CA 1
ATOM 780 C C . ILE 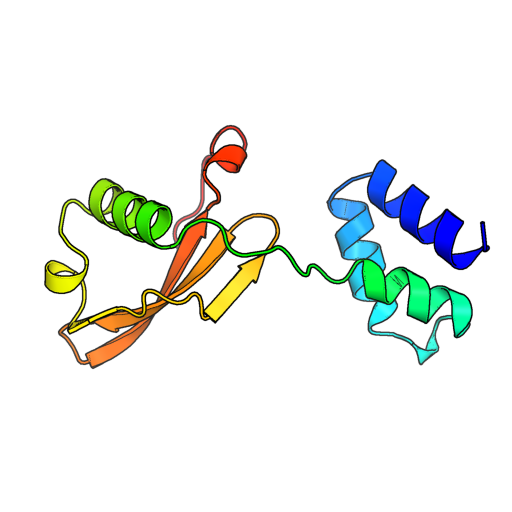A 1 102 ? -4.949 6.020 4.218 1.00 91.31 102 ILE A C 1
ATOM 782 O O . ILE A 1 102 ? -3.976 5.360 3.853 1.00 91.31 102 ILE A O 1
ATOM 786 N N . VAL A 1 103 ? -5.228 7.223 3.715 1.00 89.12 103 VAL A N 1
ATOM 787 C CA . VAL A 1 103 ? -4.338 7.929 2.782 1.00 89.12 103 VAL A CA 1
ATOM 788 C C . VAL A 1 103 ? -3.039 8.289 3.497 1.00 89.12 103 VAL A C 1
ATOM 790 O O . VAL A 1 103 ? -3.080 8.859 4.592 1.00 89.12 103 VAL A O 1
ATOM 793 N N . ARG A 1 104 ? -1.900 7.983 2.862 1.00 88.25 104 ARG A N 1
ATOM 794 C CA . ARG A 1 104 ? -0.556 8.245 3.394 1.00 88.25 104 ARG A CA 1
ATOM 795 C C . ARG A 1 104 ? -0.414 9.711 3.833 1.00 88.25 104 ARG A C 1
ATOM 797 O O . ARG A 1 104 ? -0.868 10.594 3.099 1.00 88.25 104 ARG A O 1
ATOM 804 N N . PRO A 1 105 ? 0.231 9.995 4.980 1.00 82.38 105 PRO A N 1
ATOM 805 C CA . PRO A 1 105 ? 0.388 11.358 5.498 1.00 82.38 105 PRO A CA 1
ATOM 806 C C . PRO A 1 105 ? 0.963 12.333 4.463 1.00 82.38 105 PRO A C 1
ATOM 808 O O . PRO A 1 105 ? 0.442 13.433 4.280 1.00 82.38 105 PRO A O 1
ATOM 811 N N . ASP A 1 106 ? 1.968 11.880 3.714 1.00 73.50 106 ASP A N 1
ATOM 812 C CA . ASP A 1 106 ? 2.707 12.690 2.739 1.00 73.50 106 ASP A CA 1
ATOM 813 C C . ASP A 1 106 ? 1.864 13.045 1.502 1.00 73.50 106 ASP A C 1
ATOM 815 O O . ASP A 1 106 ? 2.091 14.062 0.845 1.00 73.50 106 ASP A O 1
ATOM 819 N N . MET A 1 107 ? 0.831 12.245 1.217 1.00 69.00 107 MET A N 1
ATOM 820 C CA . MET A 1 107 ? -0.097 12.440 0.098 1.00 69.00 107 MET A CA 1
ATOM 821 C C . MET A 1 107 ? -1.220 13.430 0.420 1.00 69.00 107 MET A C 1
ATOM 823 O O . MET A 1 107 ? -1.941 13.861 -0.481 1.00 69.00 107 MET A O 1
ATOM 827 N N . ARG A 1 108 ? -1.371 13.840 1.687 1.00 55.81 108 ARG A N 1
ATOM 828 C CA . ARG A 1 108 ? -2.452 14.732 2.138 1.00 55.81 108 ARG A CA 1
ATOM 829 C C . ARG A 1 108 ? -2.345 16.154 1.561 1.00 55.81 108 ARG A C 1
ATOM 831 O O . ARG A 1 108 ? -3.320 16.895 1.592 1.00 55.81 108 ARG A O 1
ATOM 838 N N . LYS A 1 109 ? -1.205 16.516 0.955 1.00 49.25 109 LYS A N 1
ATOM 839 C CA . LYS A 1 109 ? -1.065 17.734 0.133 1.00 49.25 109 LYS A CA 1
ATOM 840 C C . LYS A 1 109 ? -1.687 17.624 -1.268 1.00 49.25 109 LYS A C 1
ATOM 842 O O . LYS A 1 109 ? -1.850 18.656 -1.910 1.00 49.25 109 LYS A O 1
ATOM 847 N N . LEU A 1 110 ? -2.022 16.423 -1.751 1.00 42.28 110 LEU A N 1
ATOM 848 C CA . LEU A 1 110 ? -2.364 16.184 -3.160 1.00 42.28 110 LEU A CA 1
ATOM 849 C C . LEU A 1 110 ? -3.831 15.790 -3.415 1.00 42.28 110 LEU A C 1
ATOM 851 O O . LEU A 1 110 ? -4.273 15.849 -4.557 1.00 42.28 110 LEU A O 1
ATOM 855 N N . LEU A 1 111 ? -4.598 15.380 -2.400 1.00 33.28 111 LEU A N 1
ATOM 856 C CA . LEU A 1 111 ? -5.926 14.785 -2.604 1.00 33.28 111 LEU A CA 1
ATOM 857 C C . LEU A 1 111 ? -6.946 15.311 -1.588 1.00 33.28 111 LEU A C 1
ATOM 859 O O . LEU A 1 111 ? -7.145 14.728 -0.524 1.00 33.28 111 LEU A O 1
ATOM 863 N N . SER A 1 112 ? -7.622 16.406 -1.936 1.00 30.52 112 SER A N 1
ATOM 864 C CA . SER A 1 112 ? -8.989 16.624 -1.473 1.00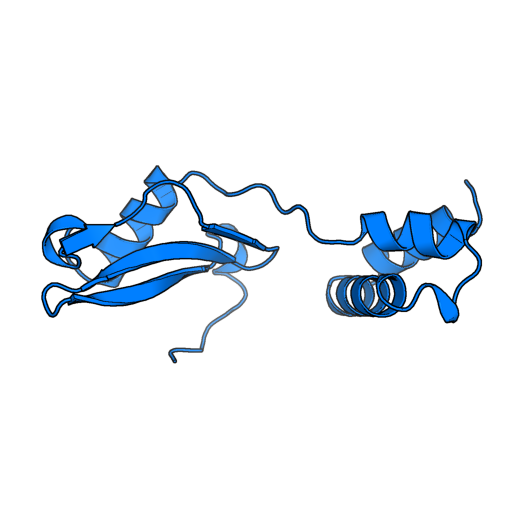 30.52 112 SER A CA 1
ATOM 865 C C . SER A 1 112 ? -9.932 15.781 -2.343 1.00 30.52 112 SER A C 1
ATOM 867 O O . SER A 1 112 ? -9.765 15.709 -3.557 1.00 30.52 112 SER A O 1
ATOM 869 N N . VAL A 1 113 ? -10.943 15.188 -1.699 1.00 30.73 113 VAL A N 1
ATOM 870 C CA . VAL A 1 113 ? -12.052 14.388 -2.263 1.00 30.73 113 VAL A CA 1
ATOM 871 C C . VAL A 1 113 ? -11.731 12.897 -2.510 1.00 30.73 113 VAL A C 1
ATOM 873 O O . VAL A 1 113 ? -10.980 12.543 -3.412 1.00 30.73 113 VAL A O 1
ATOM 876 N N . ILE A 1 114 ? -12.315 12.003 -1.693 1.00 30.05 114 ILE A N 1
ATOM 877 C CA . ILE A 1 114 ? -13.432 11.081 -2.031 1.00 30.05 114 ILE A CA 1
ATOM 878 C C . ILE A 1 114 ? -13.747 10.208 -0.787 1.00 30.05 114 ILE A C 1
ATOM 880 O O . ILE A 1 114 ? -12.872 9.514 -0.274 1.00 30.05 114 ILE A O 1
ATOM 884 N N . LEU A 1 115 ? -15.012 10.243 -0.344 1.00 26.77 115 LEU A N 1
ATOM 885 C CA . LEU A 1 115 ? -15.687 9.267 0.532 1.00 26.77 115 LEU A CA 1
ATOM 886 C C . LEU A 1 115 ? -16.430 8.264 -0.362 1.00 26.77 115 LEU A C 1
ATOM 888 O O . LEU A 1 115 ? -17.147 8.738 -1.243 1.00 26.77 115 LEU A O 1
ATOM 892 N N . HIS A 1 116 ? -16.306 6.952 -0.134 1.00 33.53 116 HIS A N 1
ATOM 893 C CA . HIS A 1 116 ? -17.290 5.910 -0.481 1.00 33.53 116 HIS A CA 1
ATOM 894 C C . HIS A 1 116 ? -17.379 4.953 0.705 1.00 33.53 116 HIS A C 1
ATOM 896 O O . HIS A 1 116 ? -16.291 4.583 1.205 1.00 33.53 116 HIS A O 1
#

pLDDT: mean 85.69, std 15.76, range [26.77, 97.25]

Foldseek 3Di:
DDPLQVQLVVLVVVHDVSLVVLLVVLVPCVVDDPSNSVSSVVSPDPPDDDQLVVQQVQVCVVVVHHLVVAFVFWDSDFPDDGPFWTWTWTAGPVGDIDIDIGGDPVCVVPDDDDDD

Solvent-accessible surface area (backbone atoms only — not comparable to full-atom values): 6706 Å² total; per-residue (Å²): 132,54,72,24,51,52,52,39,52,51,25,56,74,71,29,73,69,38,31,51,49,38,33,58,50,30,74,43,50,93,82,39,60,66,70,37,25,60,34,20,47,68,51,48,72,80,35,76,70,71,64,46,67,60,51,50,53,51,49,25,70,73,68,77,45,52,64,74,76,67,19,70,39,69,46,67,66,62,78,46,38,43,94,59,31,35,30,24,44,33,24,36,80,88,67,50,81,46,75,51,76,46,68,38,78,85,49,63,85,78,60,86,87,87,91,133

Secondary structure (DSSP, 8-state):
--HHHHHHHHHHHT-HHHHHHHHHHHH-GGGS-HHHHHHHHTTS---PPPPHHHHHHHHHHHHTS-HHHH-SEE-SS-SEE-SSEEEEEEE-TTS-EEEEEEE-GGGGGT------

Sequence (116 aa):
MTRGERIRLALEELGPIFIKFGQTLSTRRDLLPEDIGDELAKLQDSCPAFDSIQAKAMIEASLDGTTEQLFSKFELEPLASASIAQVHTAVTHQGDEVVVKIVRPDMRKLLSVILH

Mean predicted aligned error: 9.0 Å

Nearest PDB structures (foldseek):
  7cyr-assembly1_A  TM=6.719E-01  e=2.658E-05  Mycolicibacterium smegmatis MC2 155
  5i35-assembly1_A  TM=6.315E-01  e=6.860E-04  Homo sapiens
  7udq-assembly2_B  TM=6.643E-01  e=2.072E-03  Homo sapiens
  7udq-assembly1_A  TM=6.358E-01  e=7.124E-03  Homo sapiens
  7udp-assembly1_A  TM=5.833E-01  e=4.235E-03  Homo sapiens